Protein AF-A0A419T4V2-F1 (afdb_monomer_lite)

Secondary structure (DSSP, 8-state):
---PPPGGGGGG--HHHHHHHSTT----------EEEEEESS--HHHHHHHHHTT-EEEEEETT--HHHHTT---SEEEE------HHHHHHHHHHHHTTBTTBEEEEETHHHHHHHHHHHHHHS----EEETTEEEEGGGTEEEESS--HHHHHHHHHHTT--

Organism: NCBI:txid99594

Radius of gyration: 18.75 Å; chains: 1; bounding box: 47×30×52 Å

Foldseek 3Di:
DDDDDDPVCPVVDDPVVVVVVVVPDDDDDDDPAAEEEEADQPDDPLLVVVCVVLRHHYDYDYLPDDVVVCPPDDGQEYEYEDHDDDPVSLVVLLVVVLVCFLVHQYEYEAVRVVSPVSSVCVNPNDDDWDDDPQWTDDVNRNYIYGNHDDPVNSVVNCVVSVND

InterPro domains:
  IPR017926 Glutamine amidotransferase [PF00117] (48-128)
  IPR029062 Class I glutamine amidotransferase-like [G3DSA:3.40.50.880] (16-132)

pLDDT: mean 88.8, std 8.83, range [55.22, 98.25]

Sequence (164 aa):
MQYVFIPEILNLIDIDEILNNCKNGYINITPNIKNILVVNLGMSKKELTHFINNKCNIYVFGKNFSLNQLKNLSFDAIFISDGKLHFEELEVLVEKIKKYIGVKTILGVGLGKDVIEMAICKKQGDNQWDQNNGILKNERYGIYCSDNNSDDSLKKLLKLSKIA

Structure (mmCIF, N/CA/C/O backbone):
data_AF-A0A419T4V2-F1
#
_entry.id   AF-A0A419T4V2-F1
#
loop_
_atom_site.group_PDB
_atom_site.id
_atom_site.type_symbol
_atom_site.label_atom_id
_atom_site.label_alt_id
_atom_site.label_comp_id
_atom_site.label_asym_id
_atom_site.label_entity_id
_atom_site.label_seq_id
_atom_site.pdbx_PDB_ins_code
_atom_site.Cartn_x
_atom_site.Cartn_y
_atom_site.Cartn_z
_atom_site.occupancy
_atom_site.B_iso_or_equiv
_atom_site.auth_seq_id
_atom_site.auth_comp_id
_atom_site.auth_asym_id
_atom_site.auth_atom_id
_atom_site.pdbx_PDB_model_num
ATOM 1 N N . MET A 1 1 ? 7.837 -12.186 -25.151 1.00 56.53 1 MET A N 1
ATOM 2 C CA . MET A 1 1 ? 8.125 -13.027 -23.969 1.00 56.53 1 MET A CA 1
ATOM 3 C C . MET A 1 1 ? 8.942 -12.183 -23.008 1.00 56.53 1 MET A C 1
ATOM 5 O O . MET A 1 1 ? 9.880 -11.547 -23.469 1.00 56.53 1 MET A O 1
ATOM 9 N N . GLN A 1 2 ? 8.528 -12.065 -21.744 1.00 55.22 2 GLN A N 1
ATOM 10 C CA . GLN A 1 2 ? 9.188 -11.205 -20.756 1.00 55.22 2 GLN A CA 1
ATOM 11 C C . GLN A 1 2 ? 9.947 -12.085 -19.765 1.00 55.22 2 GLN A C 1
ATOM 13 O O . GLN A 1 2 ? 9.355 -12.976 -19.161 1.00 55.22 2 GLN A O 1
ATOM 18 N N . TYR A 1 3 ? 11.243 -11.833 -19.619 1.00 66.25 3 TYR A N 1
ATOM 19 C CA . TYR A 1 3 ? 12.111 -12.527 -18.674 1.00 66.25 3 TYR A CA 1
ATOM 20 C C . TYR A 1 3 ? 12.420 -11.592 -17.506 1.00 66.25 3 TYR A C 1
ATOM 22 O O . TYR A 1 3 ? 12.685 -10.407 -17.713 1.00 66.25 3 TYR A O 1
ATOM 30 N N . VAL A 1 4 ? 12.358 -12.114 -16.282 1.00 62.28 4 VAL A N 1
ATOM 31 C CA . VAL A 1 4 ? 12.759 -11.384 -15.075 1.00 62.28 4 VAL A CA 1
ATOM 32 C C . VAL A 1 4 ? 14.114 -11.917 -14.652 1.00 62.28 4 VAL A C 1
ATOM 34 O O . VAL A 1 4 ? 14.238 -13.090 -14.305 1.00 62.28 4 VAL A O 1
ATOM 37 N N . PHE A 1 5 ? 15.117 -11.048 -14.685 1.00 66.31 5 PHE A N 1
ATOM 38 C CA . PHE A 1 5 ? 16.451 -11.370 -14.207 1.00 66.31 5 PHE A CA 1
ATOM 39 C C . PHE A 1 5 ? 16.600 -10.896 -12.764 1.00 66.31 5 PHE A C 1
ATOM 41 O O . PHE A 1 5 ? 16.245 -9.760 -12.440 1.00 66.31 5 PHE A O 1
ATOM 48 N N . ILE A 1 6 ? 17.110 -11.767 -11.896 1.00 68.94 6 ILE A N 1
ATOM 49 C CA . ILE A 1 6 ? 17.559 -11.363 -10.562 1.00 68.94 6 ILE A CA 1
ATOM 50 C C . ILE A 1 6 ? 18.960 -10.734 -10.676 1.00 68.94 6 ILE A C 1
ATOM 52 O O . ILE A 1 6 ? 19.721 -11.115 -11.568 1.00 68.94 6 ILE A O 1
ATOM 56 N N . PRO A 1 7 ? 19.325 -9.743 -9.848 1.00 70.06 7 PRO A N 1
ATOM 57 C CA . PRO A 1 7 ? 20.587 -9.021 -10.019 1.00 70.06 7 PRO A CA 1
ATOM 58 C C . PRO A 1 7 ? 21.829 -9.921 -10.029 1.00 70.06 7 PRO A C 1
ATOM 60 O O . PRO A 1 7 ? 22.804 -9.630 -10.713 1.00 70.06 7 PRO A O 1
ATOM 63 N N . GLU A 1 8 ? 21.780 -11.039 -9.309 1.00 77.12 8 GLU A N 1
ATOM 64 C CA . GLU A 1 8 ? 22.879 -11.988 -9.150 1.00 77.12 8 GLU A CA 1
ATOM 65 C C . GLU A 1 8 ? 23.261 -12.682 -10.463 1.00 77.12 8 GLU A C 1
ATOM 67 O O . GLU A 1 8 ? 24.417 -13.063 -10.638 1.00 77.12 8 GLU A O 1
ATOM 72 N N . ILE A 1 9 ? 22.318 -12.820 -11.403 1.00 76.06 9 ILE A N 1
ATOM 73 C CA . ILE A 1 9 ? 22.574 -13.478 -12.691 1.00 76.06 9 ILE A CA 1
ATOM 74 C C . ILE A 1 9 ? 23.034 -12.513 -13.782 1.00 76.06 9 ILE A C 1
ATOM 76 O O . ILE A 1 9 ? 23.466 -12.980 -14.827 1.00 76.06 9 ILE A O 1
ATOM 80 N N . LEU A 1 10 ? 23.021 -11.192 -13.550 1.00 74.69 10 LEU A N 1
ATOM 81 C CA . LEU A 1 10 ? 23.485 -10.206 -14.540 1.00 74.69 10 LEU A CA 1
ATOM 82 C C . LEU A 1 10 ? 24.918 -10.474 -15.010 1.00 74.69 10 LEU A C 1
ATOM 84 O O . LEU A 1 10 ? 25.206 -10.329 -16.191 1.00 74.69 10 LEU A O 1
ATOM 88 N N . ASN A 1 11 ? 25.789 -10.920 -14.104 1.00 77.00 11 ASN A N 1
ATOM 89 C CA . ASN A 1 11 ? 27.190 -11.213 -14.419 1.00 77.00 11 ASN A CA 1
ATOM 90 C C . ASN A 1 11 ? 27.385 -12.527 -15.192 1.00 77.00 11 ASN A C 1
ATOM 92 O O . ASN A 1 11 ? 28.482 -12.792 -15.669 1.00 77.00 11 ASN A O 1
ATOM 96 N N . LEU A 1 12 ? 26.350 -13.367 -15.262 1.00 80.94 12 LEU A N 1
ATOM 97 C CA . LEU A 1 12 ? 26.373 -14.662 -15.946 1.00 80.94 12 LEU A CA 1
ATOM 98 C C . LEU A 1 12 ? 25.734 -14.591 -17.338 1.00 80.94 12 LEU A C 1
ATOM 100 O O . LEU A 1 12 ? 25.735 -15.585 -18.058 1.00 80.94 12 LEU A O 1
ATOM 104 N N . ILE A 1 13 ? 25.148 -13.447 -17.696 1.00 82.12 13 ILE A N 1
ATOM 105 C CA . ILE A 1 13 ? 24.456 -13.256 -18.965 1.00 82.12 13 ILE A CA 1
ATOM 106 C C . ILE A 1 13 ? 25.450 -12.790 -20.025 1.00 82.12 13 ILE A C 1
ATOM 108 O O . ILE A 1 13 ? 26.070 -11.737 -19.880 1.00 82.12 13 ILE A O 1
ATOM 112 N N . ASP A 1 14 ? 25.523 -13.533 -21.126 1.00 87.19 14 ASP A N 1
ATOM 113 C CA . ASP A 1 14 ? 26.151 -13.074 -22.360 1.00 87.19 14 ASP A CA 1
ATOM 114 C C . ASP A 1 14 ? 25.115 -12.310 -23.203 1.00 87.19 14 ASP A C 1
ATOM 116 O O . ASP A 1 14 ? 24.192 -12.882 -23.791 1.00 87.19 14 ASP A O 1
ATOM 120 N N . ILE A 1 15 ? 25.228 -10.979 -23.209 1.00 84.06 15 ILE A N 1
ATOM 121 C CA . ILE A 1 15 ? 24.310 -10.105 -23.952 1.00 84.06 15 ILE A CA 1
ATOM 122 C C . ILE A 1 15 ? 24.446 -10.332 -25.463 1.00 84.06 15 ILE A C 1
ATOM 124 O O . ILE A 1 15 ? 23.434 -10.299 -26.168 1.00 84.06 15 ILE A O 1
ATOM 128 N N . ASP A 1 16 ? 25.659 -10.589 -25.956 1.00 85.69 16 ASP A N 1
ATOM 129 C CA . ASP A 1 16 ? 25.916 -10.779 -27.382 1.00 85.69 16 ASP A CA 1
ATOM 130 C C . ASP A 1 16 ? 25.292 -12.091 -27.865 1.00 85.69 16 ASP A C 1
ATOM 132 O O . ASP A 1 16 ? 24.655 -12.124 -28.921 1.00 85.69 16 ASP A O 1
ATOM 136 N N . GLU A 1 17 ? 25.378 -13.159 -27.069 1.00 86.56 17 GLU A N 1
ATOM 137 C CA . GLU A 1 17 ? 24.697 -14.425 -27.356 1.00 86.56 17 GLU A CA 1
ATOM 138 C C . GLU A 1 17 ? 23.172 -14.248 -27.440 1.00 86.56 17 GLU A C 1
ATOM 140 O O . GLU A 1 17 ? 22.533 -14.739 -28.380 1.00 86.56 17 GLU A O 1
ATOM 145 N N . ILE A 1 18 ? 22.567 -13.512 -26.500 1.00 83.12 18 ILE A N 1
ATOM 146 C CA . ILE A 1 18 ? 21.118 -13.257 -26.521 1.00 83.12 18 ILE A CA 1
ATOM 147 C C . ILE A 1 18 ? 20.732 -12.455 -27.769 1.00 83.12 18 ILE A C 1
ATOM 149 O O . ILE A 1 18 ? 19.777 -12.816 -28.461 1.00 83.12 18 ILE A O 1
ATOM 153 N N . LEU A 1 19 ? 21.465 -11.385 -28.086 1.00 83.81 19 LEU A N 1
ATOM 154 C CA . LEU A 1 19 ? 21.161 -10.532 -29.237 1.00 83.81 19 LEU A CA 1
ATOM 155 C C . LEU A 1 19 ? 21.340 -11.267 -30.570 1.00 83.81 19 LEU A C 1
ATOM 157 O O . LEU A 1 19 ? 20.492 -11.125 -31.453 1.00 83.81 19 LEU A O 1
ATOM 161 N N . ASN A 1 20 ? 22.366 -12.112 -30.698 1.00 86.06 20 ASN A N 1
ATOM 162 C CA . ASN A 1 20 ? 22.589 -12.939 -31.888 1.00 86.06 20 ASN A CA 1
ATOM 163 C C . ASN A 1 20 ? 21.435 -13.924 -32.143 1.00 86.06 20 ASN A C 1
ATOM 165 O O . ASN A 1 20 ? 21.099 -14.215 -33.296 1.00 86.06 20 ASN A O 1
ATOM 169 N N . ASN A 1 21 ? 20.786 -14.393 -31.075 1.00 82.25 21 ASN A N 1
ATOM 170 C CA . ASN A 1 21 ? 19.601 -15.245 -31.152 1.00 82.25 21 ASN A CA 1
ATOM 171 C C . ASN A 1 21 ? 18.287 -14.453 -31.338 1.00 82.25 21 ASN A C 1
ATOM 173 O O . ASN A 1 21 ? 17.291 -15.009 -31.806 1.00 82.25 21 ASN A O 1
ATOM 177 N N . CYS A 1 22 ? 18.270 -13.146 -31.055 1.00 78.06 22 CYS A N 1
ATOM 178 C CA . CYS A 1 22 ? 17.126 -12.248 -31.243 1.00 78.06 22 CYS A CA 1
ATOM 179 C C . CYS A 1 22 ? 17.195 -11.471 -32.573 1.00 78.06 22 CYS A C 1
ATOM 181 O O . CYS A 1 22 ? 17.286 -10.242 -32.590 1.00 78.06 22 CYS A O 1
ATOM 183 N N . LYS A 1 23 ? 17.089 -12.168 -33.715 1.00 75.75 23 LYS A N 1
ATOM 184 C CA . LYS A 1 23 ? 17.064 -11.518 -35.043 1.00 75.75 23 LYS A CA 1
ATOM 185 C C . LYS A 1 23 ? 15.939 -10.470 -35.132 1.00 75.75 23 LYS A C 1
ATOM 187 O O . LYS A 1 23 ? 14.766 -10.810 -35.001 1.00 75.75 23 LYS A O 1
ATOM 192 N N . ASN A 1 24 ? 16.307 -9.211 -35.391 1.00 79.38 24 ASN A N 1
ATOM 193 C CA . ASN A 1 24 ? 15.426 -8.032 -35.504 1.00 79.38 24 ASN A CA 1
ATOM 194 C C . ASN A 1 24 ? 14.679 -7.621 -34.213 1.00 79.38 24 ASN A C 1
ATOM 196 O O . ASN A 1 24 ? 13.689 -6.892 -34.288 1.00 79.38 24 ASN A O 1
ATOM 200 N N . GLY A 1 25 ? 15.125 -8.081 -33.039 1.00 75.56 25 GLY A N 1
ATOM 201 C CA . GLY A 1 25 ? 14.559 -7.711 -31.737 1.00 75.56 25 GLY A CA 1
ATOM 202 C C . GLY A 1 25 ? 15.405 -6.697 -30.958 1.00 75.56 25 GLY A C 1
ATOM 203 O O . GLY A 1 25 ? 16.450 -6.246 -31.417 1.00 75.56 25 GLY A O 1
ATOM 204 N N . TYR A 1 26 ? 14.958 -6.358 -29.748 1.00 79.19 26 TYR A N 1
ATOM 205 C CA . TYR A 1 26 ? 15.729 -5.596 -28.763 1.00 79.19 26 TYR A CA 1
ATOM 206 C C . TYR A 1 26 ? 15.473 -6.149 -27.358 1.00 79.19 26 TYR A C 1
ATOM 208 O O . TYR A 1 26 ? 14.411 -6.716 -27.086 1.00 79.19 26 TYR A O 1
ATOM 216 N N . ILE A 1 27 ? 16.438 -5.969 -26.458 1.00 79.88 27 ILE A N 1
ATOM 217 C CA . ILE A 1 27 ? 16.285 -6.285 -25.036 1.00 79.88 27 ILE A CA 1
ATOM 218 C C . ILE A 1 27 ? 15.903 -4.995 -24.314 1.00 79.88 27 ILE A C 1
ATOM 220 O O . ILE A 1 27 ? 16.568 -3.972 -24.464 1.00 79.88 27 ILE A O 1
ATOM 224 N N . ASN A 1 28 ? 14.837 -5.043 -23.518 1.00 81.00 28 ASN A N 1
ATOM 225 C CA . ASN A 1 28 ? 14.459 -3.953 -22.628 1.00 81.00 28 ASN A CA 1
ATOM 226 C C . ASN A 1 28 ? 14.721 -4.363 -21.176 1.00 81.00 28 ASN A C 1
ATOM 228 O O . ASN A 1 28 ? 14.086 -5.294 -20.681 1.00 81.00 28 ASN A O 1
ATOM 232 N N . ILE A 1 29 ? 15.635 -3.664 -20.502 1.00 77.88 29 ILE A N 1
ATOM 233 C CA . ILE A 1 29 ? 15.942 -3.866 -19.082 1.00 77.88 29 ILE A CA 1
ATOM 234 C C . ILE A 1 29 ? 15.397 -2.666 -18.319 1.00 77.88 29 ILE A C 1
ATOM 236 O O . ILE A 1 29 ? 15.903 -1.553 -18.440 1.00 77.88 29 ILE A O 1
ATOM 240 N N . THR A 1 30 ? 14.363 -2.894 -17.516 1.00 75.50 30 THR A N 1
ATOM 241 C CA . THR A 1 30 ? 13.734 -1.848 -16.705 1.00 75.50 30 THR A CA 1
ATOM 242 C C . THR A 1 30 ? 13.839 -2.182 -15.224 1.00 75.50 30 THR A C 1
ATOM 244 O O . THR A 1 30 ? 13.602 -3.337 -14.855 1.00 75.50 30 THR A O 1
ATOM 247 N N . PRO A 1 31 ? 14.128 -1.200 -14.352 1.00 77.94 31 PRO A N 1
ATOM 248 C CA . PRO A 1 31 ? 14.051 -1.418 -12.916 1.00 77.94 31 PRO A CA 1
ATOM 249 C C . PRO A 1 31 ? 12.622 -1.802 -12.520 1.00 77.94 31 PRO A C 1
ATOM 251 O O . PRO A 1 31 ? 11.647 -1.283 -13.066 1.00 77.94 31 PRO A O 1
ATOM 254 N N . ASN A 1 32 ? 12.498 -2.699 -11.544 1.00 81.88 32 ASN A N 1
ATOM 255 C CA . ASN A 1 32 ? 11.207 -3.052 -10.967 1.00 81.88 32 ASN A CA 1
ATOM 256 C C . ASN A 1 32 ? 10.736 -1.919 -10.043 1.00 81.88 32 ASN A C 1
ATOM 258 O O . ASN A 1 32 ? 11.095 -1.880 -8.868 1.00 81.88 32 ASN A O 1
ATOM 262 N N . ILE A 1 33 ? 9.983 -0.969 -10.597 1.00 89.56 33 ILE A N 1
ATOM 263 C CA . ILE A 1 33 ? 9.404 0.160 -9.863 1.00 89.56 33 ILE A CA 1
ATOM 264 C C . ILE A 1 33 ? 8.019 -0.244 -9.362 1.00 89.56 33 ILE A C 1
ATOM 266 O O . ILE A 1 33 ? 7.134 -0.556 -10.161 1.00 89.56 33 ILE A O 1
ATOM 270 N N . LYS A 1 34 ? 7.817 -0.206 -8.041 1.00 93.75 34 LYS A N 1
ATOM 271 C CA . LYS A 1 34 ? 6.507 -0.458 -7.432 1.00 93.75 34 LYS A CA 1
ATOM 272 C C . LYS A 1 34 ? 5.608 0.763 -7.540 1.00 93.75 34 LYS A C 1
ATOM 274 O O . LYS A 1 34 ? 6.007 1.871 -7.191 1.00 93.75 34 LYS A O 1
ATOM 279 N N . ASN A 1 35 ? 4.386 0.540 -8.009 1.00 95.75 35 ASN A N 1
ATOM 280 C CA . ASN A 1 35 ? 3.350 1.551 -8.142 1.00 95.75 35 ASN A CA 1
ATOM 281 C C . ASN A 1 35 ? 2.453 1.535 -6.899 1.00 95.75 35 ASN A C 1
ATOM 283 O O . ASN A 1 35 ? 1.757 0.552 -6.643 1.00 95.75 35 ASN A O 1
ATOM 287 N N . ILE A 1 36 ? 2.448 2.619 -6.131 1.00 97.44 36 ILE A N 1
ATOM 288 C CA . ILE A 1 36 ? 1.726 2.728 -4.863 1.00 97.44 36 ILE A CA 1
ATOM 289 C C . ILE A 1 36 ? 0.594 3.729 -5.013 1.00 97.44 36 ILE A C 1
ATOM 291 O O . ILE A 1 36 ? 0.807 4.907 -5.292 1.00 97.44 36 ILE A O 1
ATOM 295 N N . LEU A 1 37 ? -0.628 3.271 -4.791 1.00 97.75 37 LEU A N 1
ATOM 296 C CA . LEU A 1 37 ? -1.771 4.157 -4.666 1.00 97.75 37 LEU A CA 1
ATOM 297 C C . LEU A 1 37 ? -1.842 4.671 -3.231 1.00 97.75 37 LEU A C 1
ATOM 299 O O . LEU A 1 37 ? -1.994 3.886 -2.304 1.00 97.75 37 LEU A O 1
ATOM 303 N N . VAL A 1 38 ? -1.762 5.981 -3.038 1.00 97.94 38 VAL A N 1
ATOM 304 C CA . VAL A 1 38 ? -1.855 6.621 -1.726 1.00 97.94 38 VAL A CA 1
ATOM 305 C C . VAL A 1 38 ? -3.246 7.215 -1.537 1.00 97.94 38 VAL A C 1
ATOM 307 O O . VAL A 1 38 ? -3.666 8.071 -2.313 1.00 97.94 38 VAL A O 1
ATOM 310 N N . VAL A 1 39 ? -3.935 6.816 -0.470 1.00 97.69 39 VAL A N 1
ATOM 311 C CA . VAL A 1 39 ? -5.109 7.516 0.058 1.00 97.69 39 VAL A CA 1
ATOM 312 C C . VAL A 1 39 ? -4.638 8.454 1.165 1.00 97.69 39 VAL A C 1
ATOM 314 O O . VAL A 1 39 ? -4.268 8.026 2.256 1.00 97.69 39 VAL A O 1
ATOM 317 N N . ASN A 1 40 ? -4.629 9.744 0.854 1.00 97.00 40 ASN A N 1
ATOM 318 C CA . ASN A 1 40 ? -4.143 10.801 1.723 1.00 97.00 40 ASN A CA 1
ATOM 319 C C . ASN A 1 40 ? -5.244 11.273 2.687 1.00 97.00 40 ASN A C 1
ATOM 321 O O . ASN A 1 40 ? -6.204 11.931 2.271 1.00 97.00 40 ASN A O 1
ATOM 325 N N . LEU A 1 41 ? -5.066 10.961 3.972 1.00 96.31 41 LEU A N 1
ATOM 326 C CA . LEU A 1 41 ? -5.877 11.460 5.090 1.00 96.31 41 LEU A CA 1
ATOM 327 C C . LEU A 1 41 ? -5.190 12.608 5.855 1.00 96.31 41 LEU A C 1
ATOM 329 O O . LEU A 1 41 ? -5.817 13.253 6.697 1.00 96.31 41 LEU A O 1
ATOM 333 N N . GLY A 1 42 ? -3.916 12.867 5.555 1.00 95.00 42 GLY A N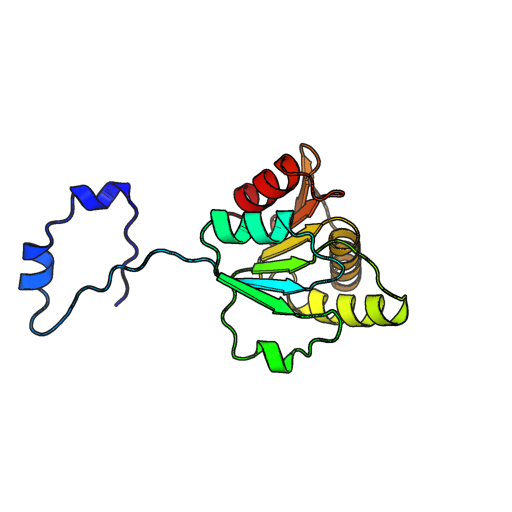 1
ATOM 334 C 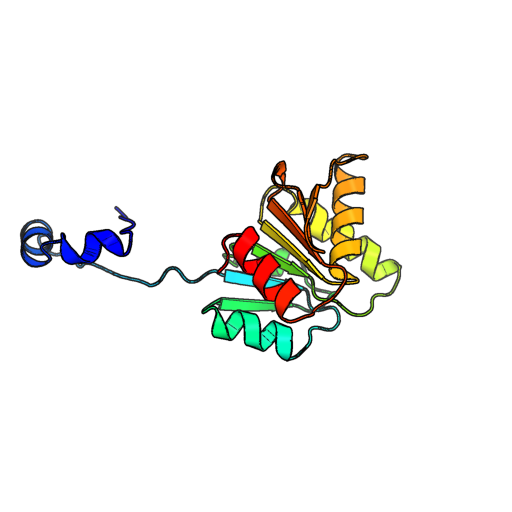CA . GLY A 1 42 ? -3.021 13.730 6.332 1.00 95.00 42 GLY A CA 1
ATOM 335 C C . GLY A 1 42 ? -1.542 13.347 6.201 1.00 95.00 42 GLY A C 1
ATOM 336 O O . GLY A 1 42 ? -0.781 13.515 7.149 1.00 95.00 42 GLY A O 1
ATOM 337 N N . MET A 1 43 ? -1.139 12.818 5.041 1.00 94.19 43 M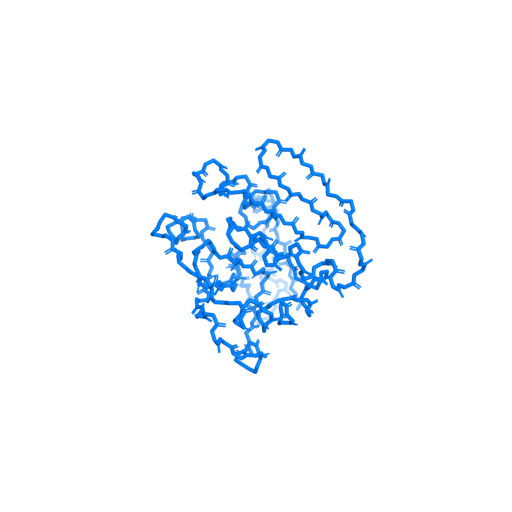ET A N 1
ATOM 338 C CA . MET A 1 43 ? 0.196 12.297 4.755 1.00 94.19 43 MET A CA 1
ATOM 339 C C . MET A 1 43 ? 1.280 13.330 5.065 1.00 94.19 43 MET A C 1
ATOM 341 O O . MET A 1 43 ? 1.281 14.459 4.567 1.00 94.19 43 MET A O 1
ATOM 345 N N . SER A 1 44 ? 2.242 12.906 5.869 1.00 92.31 44 SER A N 1
ATOM 346 C CA . SER A 1 44 ? 3.419 13.677 6.228 1.00 92.31 44 SER A CA 1
ATOM 347 C C . SER A 1 44 ? 4.423 13.742 5.072 1.00 92.31 44 SER A C 1
ATOM 349 O O . SER A 1 44 ? 4.555 12.825 4.255 1.00 92.31 44 SER A O 1
ATOM 351 N N . LYS A 1 45 ? 5.240 14.804 5.054 1.00 92.25 45 LYS A N 1
ATOM 352 C CA . LYS A 1 45 ? 6.377 14.916 4.122 1.00 92.25 45 LYS A CA 1
ATOM 353 C C . LYS A 1 45 ? 7.332 13.723 4.242 1.00 92.25 45 LYS A C 1
ATOM 355 O O . LYS A 1 45 ? 7.926 13.315 3.252 1.00 92.25 45 LYS A O 1
ATOM 360 N N . LYS A 1 46 ? 7.461 13.157 5.443 1.00 90.56 46 LYS A N 1
ATOM 361 C CA . LYS A 1 46 ? 8.353 12.034 5.718 1.00 90.56 46 LYS A CA 1
ATOM 362 C C . LYS A 1 46 ? 7.917 10.758 5.009 1.00 90.56 46 LYS A C 1
ATOM 364 O O . LYS A 1 46 ? 8.740 10.123 4.362 1.00 90.56 46 LYS A O 1
ATOM 369 N N . GLU A 1 47 ? 6.631 10.424 5.075 1.00 93.00 47 GLU A N 1
ATOM 370 C CA . GLU A 1 47 ? 6.068 9.285 4.339 1.00 93.00 47 GLU A CA 1
ATOM 371 C C . GLU A 1 47 ? 6.294 9.451 2.834 1.00 93.00 47 GLU A C 1
ATOM 373 O O . GLU A 1 47 ? 6.754 8.522 2.172 1.00 93.00 47 GLU A O 1
ATOM 378 N N . LEU A 1 48 ? 6.055 10.657 2.305 1.00 93.44 48 LEU A N 1
ATOM 379 C CA . LEU A 1 48 ? 6.278 10.965 0.892 1.00 93.44 48 LEU A CA 1
ATOM 380 C C . LEU A 1 48 ? 7.750 10.765 0.497 1.00 93.44 48 LEU A C 1
ATOM 382 O O . LEU A 1 48 ? 8.047 10.085 -0.484 1.00 93.44 48 LEU A O 1
ATOM 386 N N . THR A 1 49 ? 8.676 11.318 1.285 1.00 92.56 49 THR A N 1
ATOM 387 C CA . THR A 1 49 ? 10.120 11.143 1.087 1.00 92.56 49 THR A CA 1
ATOM 388 C C . THR A 1 49 ? 10.528 9.673 1.139 1.00 92.56 49 THR A C 1
ATOM 390 O O . THR A 1 49 ? 11.393 9.257 0.372 1.00 92.56 49 THR A O 1
ATOM 393 N N . HIS A 1 50 ? 9.898 8.868 1.993 1.00 92.62 50 HIS A N 1
ATOM 394 C CA . HIS A 1 50 ? 10.217 7.450 2.125 1.00 92.62 50 HIS A CA 1
ATOM 395 C C . HIS A 1 50 ? 9.880 6.666 0.852 1.00 92.62 50 HIS A C 1
ATOM 397 O O . HIS A 1 50 ? 10.726 5.934 0.344 1.00 92.62 50 HIS A O 1
ATOM 403 N N . PHE A 1 51 ? 8.707 6.890 0.257 1.00 93.56 51 PHE A N 1
ATOM 404 C CA . PHE A 1 51 ? 8.362 6.266 -1.026 1.00 93.56 51 PHE A CA 1
ATOM 405 C C . PHE A 1 51 ? 9.304 6.688 -2.161 1.00 93.56 51 PHE A C 1
ATOM 407 O O . PHE A 1 51 ? 9.752 5.840 -2.934 1.00 93.56 51 PHE A O 1
ATOM 414 N N . ILE A 1 52 ? 9.662 7.975 -2.231 1.00 90.88 52 ILE A N 1
ATOM 415 C CA . ILE A 1 52 ? 10.592 8.493 -3.248 1.00 90.88 52 ILE A CA 1
ATOM 416 C C . ILE A 1 52 ? 11.978 7.848 -3.094 1.00 90.88 52 ILE A C 1
ATOM 418 O O . ILE A 1 52 ? 12.545 7.352 -4.069 1.00 90.88 52 ILE A O 1
ATOM 422 N N . ASN A 1 53 ? 12.509 7.793 -1.869 1.00 91.69 53 ASN A N 1
ATOM 423 C CA . ASN A 1 53 ? 13.831 7.224 -1.592 1.00 91.69 53 ASN A CA 1
ATOM 424 C C . ASN A 1 53 ? 13.903 5.718 -1.881 1.00 91.69 53 ASN A C 1
ATOM 426 O O . ASN A 1 53 ? 14.968 5.209 -2.223 1.00 91.69 53 ASN A O 1
ATOM 430 N N . ASN A 1 54 ? 12.771 5.018 -1.796 1.00 90.62 54 ASN A N 1
ATOM 431 C CA . ASN A 1 54 ? 12.652 3.603 -2.139 1.00 90.62 54 ASN A CA 1
ATOM 432 C C . ASN A 1 54 ? 12.205 3.369 -3.590 1.00 90.62 54 ASN A C 1
ATOM 434 O O . ASN A 1 54 ? 11.697 2.299 -3.918 1.00 90.62 54 ASN A O 1
ATOM 438 N N . LYS A 1 55 ? 12.394 4.362 -4.472 1.00 91.88 55 LYS A N 1
ATOM 439 C CA . LYS A 1 55 ? 12.148 4.258 -5.920 1.00 91.88 55 LYS A CA 1
ATOM 440 C C . LYS A 1 55 ? 10.735 3.769 -6.263 1.00 91.88 55 LYS A C 1
ATOM 442 O O . LYS A 1 55 ? 10.544 3.071 -7.257 1.00 91.88 55 LYS A O 1
ATOM 447 N N . CYS A 1 56 ? 9.749 4.129 -5.445 1.00 94.44 56 CYS A N 1
ATOM 448 C CA . CYS A 1 56 ? 8.347 3.855 -5.726 1.00 94.44 56 CYS A CA 1
ATOM 449 C C . CYS A 1 56 ? 7.774 4.943 -6.638 1.00 94.44 56 CYS A C 1
ATOM 451 O O . CYS A 1 56 ? 8.038 6.132 -6.449 1.00 94.44 56 CYS A O 1
ATOM 453 N N . ASN A 1 57 ? 6.931 4.543 -7.584 1.00 95.25 57 ASN A N 1
ATOM 454 C CA . ASN A 1 57 ? 6.018 5.459 -8.251 1.00 95.25 57 ASN A CA 1
ATOM 455 C C . ASN A 1 57 ? 4.753 5.587 -7.397 1.00 95.25 57 ASN A C 1
ATOM 457 O O . ASN A 1 57 ? 4.240 4.578 -6.916 1.00 95.25 57 ASN A O 1
ATOM 461 N N . ILE A 1 58 ? 4.243 6.799 -7.192 1.00 95.88 58 ILE A N 1
ATOM 462 C CA . ILE A 1 58 ? 3.122 7.038 -6.278 1.00 95.88 58 ILE A CA 1
ATOM 463 C C . ILE A 1 58 ? 1.989 7.810 -6.953 1.00 95.88 58 ILE A C 1
ATOM 465 O O . ILE A 1 58 ? 2.209 8.816 -7.624 1.00 95.88 58 ILE A O 1
ATOM 469 N N . TYR A 1 59 ? 0.758 7.367 -6.721 1.00 96.56 59 TYR A N 1
ATOM 470 C CA . TYR A 1 59 ? -0.459 8.053 -7.142 1.00 96.56 59 TYR A CA 1
ATOM 471 C C . TYR A 1 59 ? -1.200 8.544 -5.905 1.00 96.56 59 TYR A C 1
ATOM 473 O O . TYR A 1 59 ? -1.778 7.741 -5.178 1.00 96.56 59 TYR A O 1
ATOM 481 N N . VAL A 1 60 ? -1.173 9.849 -5.641 1.00 96.75 60 VAL A N 1
ATOM 482 C CA . VAL A 1 60 ? -1.763 10.420 -4.423 1.00 96.75 60 VAL A CA 1
ATOM 483 C C . VAL A 1 60 ? -3.194 10.879 -4.680 1.00 96.75 60 VAL A C 1
ATOM 485 O O . VAL A 1 60 ? -3.447 11.734 -5.524 1.00 96.75 60 VAL A O 1
ATOM 488 N N . PHE A 1 61 ? -4.126 10.335 -3.905 1.00 96.69 61 PHE A N 1
ATOM 489 C CA . PHE A 1 61 ? -5.547 10.644 -3.947 1.00 96.69 61 PHE A CA 1
ATOM 490 C C . PHE A 1 61 ? -6.016 11.206 -2.610 1.00 96.69 61 PHE A C 1
ATOM 492 O O . PHE A 1 61 ? -5.625 10.722 -1.553 1.00 96.69 61 PHE A O 1
ATOM 499 N N . GLY A 1 62 ? -6.908 12.195 -2.640 1.00 94.75 62 GLY A N 1
ATOM 500 C CA . GLY A 1 62 ? -7.640 12.599 -1.439 1.00 94.75 62 GLY A CA 1
ATOM 501 C C . GLY A 1 62 ? -8.718 11.578 -1.054 1.00 94.75 62 GLY A C 1
ATOM 502 O O . GLY A 1 62 ? -9.141 10.762 -1.875 1.00 94.75 62 GLY A O 1
ATOM 503 N N . LYS A 1 63 ? -9.230 11.682 0.176 1.00 89.75 63 LYS A N 1
ATOM 504 C CA . LYS A 1 63 ? -10.304 10.831 0.736 1.00 89.75 63 LYS A CA 1
ATOM 505 C C . LYS A 1 63 ? -11.549 10.639 -0.156 1.00 89.75 63 LYS A C 1
ATOM 507 O O . LYS A 1 63 ? -12.174 9.579 -0.135 1.00 89.75 63 LYS A O 1
ATOM 512 N N . ASN A 1 64 ? -11.866 11.609 -1.018 1.00 89.88 64 ASN A N 1
ATOM 513 C CA . ASN A 1 64 ? -13.064 11.602 -1.871 1.00 89.88 64 ASN A CA 1
ATOM 514 C C . ASN A 1 64 ? -12.874 10.943 -3.250 1.00 89.88 64 ASN A C 1
ATOM 516 O O . ASN A 1 64 ? -13.737 11.081 -4.115 1.00 89.88 64 ASN A O 1
ATOM 520 N N . PHE A 1 65 ? -11.779 10.211 -3.477 1.00 93.81 65 PHE A N 1
ATOM 521 C CA . PHE A 1 65 ? -11.531 9.539 -4.757 1.00 93.81 65 PHE A CA 1
ATOM 522 C C . PHE A 1 65 ? -12.658 8.576 -5.156 1.00 93.81 65 PHE A C 1
ATOM 524 O O . PHE A 1 65 ? -13.326 7.968 -4.314 1.00 93.81 65 PHE A O 1
ATOM 531 N N . SER A 1 66 ? -12.848 8.388 -6.458 1.00 93.12 66 SER A N 1
ATOM 532 C CA . SER A 1 66 ? -13.796 7.419 -7.007 1.00 93.12 66 SER A CA 1
ATOM 533 C C . SER A 1 66 ? -13.079 6.157 -7.484 1.00 93.12 66 SER A C 1
ATOM 535 O O . SER A 1 66 ? -11.973 6.214 -8.015 1.00 93.12 66 SER A O 1
ATOM 537 N N . LEU A 1 67 ? -13.735 5.000 -7.374 1.00 92.00 67 LEU A N 1
ATOM 538 C CA . LEU A 1 67 ? -13.187 3.744 -7.906 1.00 92.00 67 LEU A CA 1
ATOM 539 C C . LEU A 1 67 ? -13.013 3.785 -9.433 1.00 92.00 6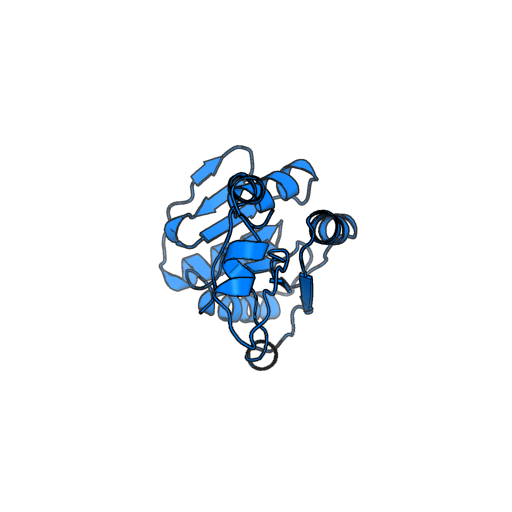7 LEU A C 1
ATOM 541 O O . LEU A 1 67 ? -12.164 3.082 -9.970 1.00 92.00 67 LEU A O 1
ATOM 545 N N . ASN A 1 68 ? -13.777 4.630 -10.135 1.00 92.06 68 ASN A N 1
ATOM 546 C CA . ASN A 1 68 ? -13.627 4.823 -11.576 1.00 92.06 68 ASN A CA 1
ATOM 547 C C . ASN A 1 68 ? -12.280 5.454 -11.943 1.00 92.06 68 ASN A C 1
ATOM 549 O O . ASN A 1 68 ? -11.694 5.044 -12.939 1.00 92.06 68 ASN A O 1
ATOM 553 N N . GLN A 1 69 ? -11.756 6.375 -11.124 1.00 91.19 69 GLN A N 1
ATOM 554 C CA . GLN A 1 69 ? -10.414 6.940 -11.328 1.00 91.19 69 GLN A CA 1
ATOM 555 C C . GLN A 1 69 ? -9.317 5.871 -11.248 1.00 91.19 69 GLN A C 1
ATOM 557 O O . GLN A 1 69 ? -8.254 6.045 -11.831 1.00 91.19 69 GLN A O 1
ATOM 562 N N . LEU A 1 70 ? -9.578 4.758 -10.556 1.00 92.38 70 LEU A N 1
ATOM 563 C CA . LEU A 1 70 ? -8.589 3.704 -10.337 1.00 92.38 70 LEU A CA 1
ATOM 564 C C . LEU A 1 70 ? -8.573 2.645 -11.443 1.00 92.38 70 LEU A C 1
ATOM 566 O O . LEU A 1 70 ? -7.608 1.896 -11.540 1.00 92.38 70 LEU A O 1
ATOM 570 N N . LYS A 1 71 ? -9.612 2.576 -12.289 1.00 86.69 71 LYS A N 1
ATOM 571 C CA . LYS A 1 71 ? -9.781 1.506 -13.291 1.00 86.69 71 LYS A CA 1
ATOM 572 C C . LYS A 1 71 ? -8.626 1.403 -14.287 1.00 86.69 71 LYS A C 1
ATOM 574 O O . LYS A 1 71 ? -8.295 0.302 -14.706 1.00 86.69 71 LYS A O 1
ATOM 579 N N . ASN A 1 72 ? -8.024 2.535 -14.640 1.00 86.25 72 ASN A N 1
ATOM 580 C CA . ASN A 1 72 ? -6.957 2.604 -15.640 1.00 86.25 72 ASN A CA 1
ATOM 581 C C . ASN A 1 72 ? -5.563 2.733 -15.010 1.00 86.25 72 ASN A C 1
ATOM 583 O O . ASN A 1 72 ? -4.590 2.965 -15.723 1.00 86.25 72 ASN A O 1
ATOM 587 N N . LEU A 1 73 ? -5.457 2.614 -13.683 1.00 92.75 73 LEU A N 1
ATOM 588 C CA . LEU A 1 73 ? -4.185 2.688 -12.977 1.00 92.75 73 LEU A CA 1
ATOM 589 C C . LEU A 1 73 ? -3.695 1.290 -12.625 1.00 92.75 73 LEU A C 1
ATOM 591 O O . LEU A 1 73 ? -4.383 0.517 -11.960 1.00 92.75 73 LEU A O 1
ATOM 595 N N . SER A 1 74 ? -2.465 0.991 -13.032 1.00 91.94 74 SER A N 1
ATOM 596 C CA . SER A 1 74 ? -1.747 -0.180 -12.545 1.00 91.94 74 SER A CA 1
ATOM 597 C C . SER A 1 74 ? -1.029 0.185 -11.252 1.00 91.94 74 SER A C 1
ATOM 599 O O . SER A 1 74 ? -0.115 1.006 -11.257 1.00 91.94 74 SER A O 1
ATOM 601 N N . PHE A 1 75 ? -1.450 -0.414 -10.142 1.00 95.62 75 PHE A N 1
ATOM 602 C CA . PHE A 1 75 ? -0.791 -0.270 -8.847 1.00 95.62 75 PHE A CA 1
ATOM 603 C C . PHE A 1 75 ? -0.574 -1.633 -8.190 1.00 95.62 75 PHE A C 1
ATOM 605 O O . PHE A 1 75 ? -1.407 -2.538 -8.297 1.00 95.62 75 PHE A O 1
ATOM 612 N N . ASP A 1 76 ? 0.565 -1.780 -7.524 1.00 95.12 76 ASP A N 1
ATOM 613 C CA . ASP A 1 76 ? 0.989 -2.975 -6.800 1.00 95.12 76 ASP A CA 1
ATOM 614 C C . ASP A 1 76 ? 0.393 -3.014 -5.390 1.00 95.12 76 ASP A C 1
ATOM 616 O O . ASP A 1 76 ? -0.017 -4.073 -4.913 1.00 95.12 76 ASP A O 1
ATOM 620 N N . ALA A 1 77 ? 0.315 -1.852 -4.737 1.00 97.31 77 ALA A N 1
ATOM 621 C CA . ALA A 1 77 ? -0.142 -1.726 -3.361 1.00 97.31 77 ALA A CA 1
ATOM 622 C C . ALA A 1 77 ? -0.951 -0.444 -3.134 1.00 97.31 77 ALA A C 1
ATOM 624 O O . ALA A 1 77 ? -0.879 0.510 -3.912 1.00 97.31 77 ALA A O 1
ATOM 625 N N . ILE A 1 78 ? -1.709 -0.436 -2.041 1.00 98.00 78 ILE A N 1
ATOM 626 C CA . ILE A 1 78 ? -2.426 0.729 -1.527 1.00 98.00 78 ILE A CA 1
ATOM 627 C C . ILE A 1 78 ? -1.783 1.134 -0.202 1.00 98.00 78 ILE A C 1
ATOM 629 O O . ILE A 1 78 ? -1.575 0.287 0.657 1.00 98.00 78 ILE A O 1
ATOM 633 N N . PHE A 1 79 ? -1.499 2.416 -0.017 1.00 98.25 79 PHE A N 1
ATOM 634 C CA . PHE A 1 79 ? -1.081 2.999 1.252 1.00 98.25 79 PHE A CA 1
ATOM 635 C C . PHE A 1 79 ? -2.141 3.988 1.732 1.00 98.25 79 PHE A C 1
ATOM 637 O O . PHE A 1 79 ? -2.527 4.889 0.989 1.00 98.25 79 PHE A O 1
ATOM 644 N N . ILE A 1 80 ? -2.612 3.837 2.965 1.00 98.00 80 ILE A N 1
ATOM 645 C CA . ILE A 1 80 ? -3.550 4.763 3.602 1.00 98.00 80 ILE A CA 1
ATOM 646 C C . ILE A 1 80 ? -2.793 5.492 4.705 1.00 98.00 80 ILE A C 1
ATOM 648 O O . ILE A 1 80 ? -2.339 4.869 5.668 1.00 98.00 80 ILE A O 1
ATOM 652 N N . SER A 1 81 ? -2.618 6.803 4.530 1.00 97.25 81 SER A N 1
ATOM 653 C CA . SER A 1 81 ? -1.871 7.614 5.488 1.00 97.25 81 SER A CA 1
ATOM 654 C C . SER A 1 81 ? -2.660 7.827 6.773 1.00 97.25 81 SER A C 1
ATOM 656 O O . SER A 1 81 ? -3.884 7.690 6.801 1.00 97.25 81 SER A O 1
ATOM 658 N N . ASP A 1 82 ? -1.958 8.279 7.803 1.00 95.88 82 ASP A N 1
ATOM 659 C CA . ASP A 1 82 ? -2.602 8.830 8.989 1.00 95.88 82 ASP A CA 1
ATOM 660 C C . ASP A 1 82 ? -3.304 10.168 8.676 1.00 95.88 82 ASP A C 1
ATOM 662 O O . ASP A 1 82 ? -3.085 10.767 7.612 1.00 95.88 82 ASP A O 1
ATOM 666 N N . GLY A 1 83 ? -4.147 10.636 9.600 1.00 93.88 83 GLY A N 1
ATOM 667 C CA . GLY A 1 83 ? -4.748 11.961 9.561 1.00 93.88 83 GLY A CA 1
ATOM 668 C C . GLY A 1 83 ? -6.137 12.034 10.189 1.00 93.88 83 GLY A C 1
ATOM 669 O O . GLY A 1 83 ? -6.349 11.567 11.304 1.00 93.88 83 GLY A O 1
ATOM 670 N N . LYS A 1 84 ? -7.081 12.701 9.511 1.00 90.88 84 LYS A N 1
ATOM 671 C CA . LYS A 1 84 ? -8.428 12.966 10.053 1.00 90.88 84 LYS A CA 1
ATOM 672 C C . LYS A 1 84 ? -9.526 12.673 9.033 1.00 90.88 84 LYS A C 1
ATOM 674 O O . LYS A 1 84 ? -9.433 13.083 7.875 1.00 90.88 84 LYS A O 1
ATOM 679 N N . LEU A 1 85 ? -10.603 12.045 9.500 1.00 91.12 85 LEU A N 1
ATOM 680 C CA . LEU A 1 85 ? -11.834 11.800 8.745 1.00 91.12 85 LEU A CA 1
ATOM 681 C C . LEU A 1 85 ? -13.057 12.123 9.597 1.00 91.12 85 LEU A C 1
ATOM 683 O O . LEU A 1 85 ? -13.035 11.949 10.815 1.00 91.12 85 LEU A O 1
ATOM 687 N N . HIS A 1 86 ? -14.128 12.557 8.939 1.00 91.81 86 HIS A N 1
ATOM 688 C CA . HIS A 1 86 ? -15.459 12.542 9.536 1.00 91.81 86 HIS A CA 1
ATOM 689 C C . HIS A 1 86 ? -16.058 11.131 9.471 1.00 91.81 86 HIS A C 1
ATOM 691 O O . HIS A 1 86 ? -15.616 10.290 8.684 1.00 91.81 86 HIS A O 1
ATOM 697 N N . PHE A 1 87 ? -17.066 10.864 10.302 1.00 88.25 87 PHE A N 1
ATOM 698 C CA . PHE A 1 87 ? -17.662 9.534 10.429 1.00 88.25 87 PHE A CA 1
ATOM 699 C C . PHE A 1 87 ? -18.266 9.037 9.104 1.00 88.25 87 PHE A C 1
ATOM 701 O O . PHE A 1 87 ? -18.031 7.901 8.698 1.00 88.25 87 PHE A O 1
ATOM 708 N N . GLU A 1 88 ? -18.960 9.908 8.370 1.00 91.12 88 GLU A N 1
ATOM 709 C CA . GLU A 1 88 ? -19.577 9.571 7.082 1.00 91.12 88 GLU A CA 1
ATOM 710 C C . GLU A 1 88 ? -18.518 9.234 6.017 1.00 91.12 88 GLU A C 1
ATOM 712 O O . GLU A 1 88 ? -18.697 8.343 5.185 1.00 91.12 88 GLU A O 1
ATOM 717 N N . GLU A 1 89 ? -17.376 9.926 6.055 1.00 93.12 89 GLU A N 1
ATOM 718 C CA . GLU A 1 89 ? -16.255 9.691 5.139 1.00 93.12 89 GLU A CA 1
ATOM 719 C C . GLU A 1 89 ? -15.549 8.368 5.441 1.00 93.12 89 GLU A C 1
ATOM 721 O O . GLU A 1 89 ? -15.116 7.672 4.517 1.00 93.12 89 GLU A O 1
ATOM 726 N N . LEU A 1 90 ? -15.454 8.015 6.726 1.00 93.81 90 LEU A N 1
ATOM 727 C CA . LEU A 1 90 ? -14.869 6.764 7.188 1.00 93.81 90 LEU A CA 1
ATOM 728 C C . LEU A 1 90 ? -15.644 5.569 6.631 1.00 93.81 90 LEU A C 1
ATOM 730 O O . LEU A 1 90 ? -15.037 4.685 6.027 1.00 93.81 90 LEU A O 1
ATOM 734 N N . GLU A 1 91 ? -16.973 5.560 6.754 1.00 93.56 91 GLU A N 1
ATOM 735 C CA . GLU A 1 91 ? -17.794 4.459 6.237 1.00 93.56 91 GLU A CA 1
ATOM 736 C C . GLU A 1 91 ? -17.627 4.274 4.726 1.00 93.56 91 GLU A C 1
ATOM 738 O O . GLU A 1 91 ? -17.408 3.157 4.248 1.00 93.56 91 GLU A O 1
ATOM 743 N N . VAL A 1 92 ? -17.663 5.375 3.972 1.00 94.88 92 VAL A N 1
ATOM 744 C CA . VAL A 1 92 ? -17.487 5.357 2.515 1.00 94.88 92 VAL A CA 1
ATOM 745 C C . VAL A 1 92 ? -16.096 4.853 2.130 1.00 94.88 92 VAL A C 1
ATOM 747 O O . VAL A 1 92 ? -15.957 4.084 1.173 1.00 94.88 92 VAL A O 1
ATOM 750 N N . LEU A 1 93 ? -15.054 5.278 2.848 1.00 96.62 93 LEU A N 1
ATOM 751 C CA . LEU A 1 93 ? -13.692 4.829 2.588 1.00 96.62 93 LEU A CA 1
ATOM 752 C C . LEU A 1 93 ? -13.528 3.339 2.902 1.00 96.62 93 LEU A C 1
ATOM 754 O O . LEU A 1 93 ? -12.990 2.604 2.074 1.00 96.62 93 LEU A O 1
ATOM 758 N N . VAL A 1 94 ? -14.052 2.876 4.036 1.00 96.38 94 VAL A N 1
ATOM 759 C CA . VAL A 1 94 ? -14.045 1.463 4.437 1.00 96.38 94 VAL A CA 1
ATOM 760 C C . VAL A 1 94 ? -14.670 0.580 3.350 1.00 96.38 94 VAL A C 1
ATOM 762 O O . VAL A 1 94 ? -14.068 -0.420 2.952 1.00 96.38 94 VAL A O 1
ATOM 765 N N . GLU A 1 95 ? -15.819 0.968 2.784 1.00 95.88 95 GLU A N 1
ATOM 766 C CA . GLU A 1 95 ? -16.458 0.211 1.694 1.00 95.88 95 GLU A CA 1
ATOM 767 C C . GLU A 1 95 ? -15.630 0.193 0.398 1.00 95.88 95 GLU A C 1
ATOM 769 O O . GLU A 1 95 ? -15.648 -0.791 -0.350 1.00 95.88 95 GLU A O 1
ATOM 774 N N . LYS A 1 96 ? -14.870 1.259 0.112 1.00 96.00 96 LYS A N 1
ATOM 775 C CA . LYS A 1 96 ? -13.938 1.281 -1.028 1.00 96.00 96 LYS A CA 1
ATOM 776 C C . LYS A 1 96 ? -12.755 0.343 -0.787 1.00 96.00 96 LYS A C 1
ATOM 778 O O . LYS A 1 96 ? -12.432 -0.446 -1.673 1.00 96.00 96 LYS A O 1
ATOM 783 N N . ILE A 1 97 ? -12.134 0.400 0.392 1.00 96.38 97 ILE A N 1
ATOM 784 C CA . ILE A 1 97 ? -10.945 -0.396 0.743 1.00 96.38 97 ILE A CA 1
ATOM 785 C C . ILE A 1 97 ? -11.271 -1.886 0.855 1.00 96.38 97 ILE A C 1
ATOM 787 O O . ILE A 1 97 ? -10.504 -2.717 0.368 1.00 96.38 97 ILE A O 1
ATOM 791 N N . LYS A 1 98 ? -12.452 -2.241 1.377 1.00 95.38 98 LYS A N 1
ATOM 792 C CA . LYS A 1 98 ? -12.945 -3.627 1.469 1.00 95.38 98 LYS A CA 1
ATOM 793 C C . LYS A 1 98 ? -12.848 -4.397 0.145 1.00 95.38 98 LYS A C 1
ATOM 795 O O . LYS A 1 98 ? -12.567 -5.599 0.143 1.00 95.38 98 LYS A O 1
ATOM 800 N N . LYS A 1 99 ? -13.035 -3.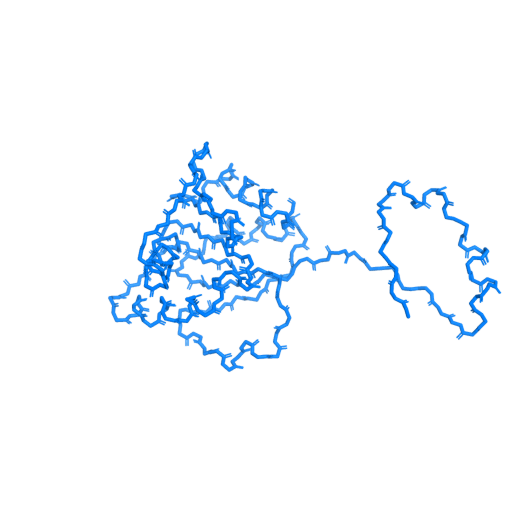711 -0.989 1.00 94.31 99 LYS A N 1
ATOM 801 C CA . LYS A 1 99 ? -12.955 -4.297 -2.340 1.00 94.31 99 LYS A CA 1
ATOM 802 C C . LYS A 1 99 ? -11.542 -4.738 -2.734 1.00 94.31 99 LYS A C 1
ATOM 804 O O . LYS A 1 99 ? -11.411 -5.571 -3.624 1.00 94.31 99 LYS A O 1
ATOM 809 N N . TYR A 1 100 ? -10.510 -4.224 -2.067 1.00 95.06 100 TYR A N 1
ATOM 810 C CA . TYR A 1 100 ? -9.105 -4.519 -2.362 1.00 95.06 100 TYR A CA 1
ATOM 811 C C . TYR A 1 100 ? -8.454 -5.504 -1.384 1.00 95.06 100 TYR A C 1
ATOM 813 O O . TYR A 1 100 ? -7.373 -6.013 -1.673 1.00 95.06 100 TYR A O 1
ATOM 821 N N . ILE A 1 101 ? -9.112 -5.827 -0.266 1.00 94.38 101 ILE A N 1
ATOM 822 C CA . ILE A 1 101 ? -8.622 -6.802 0.722 1.00 94.38 101 ILE A CA 1
ATOM 823 C C . ILE A 1 101 ? -8.368 -8.160 0.055 1.00 94.38 101 ILE A C 1
ATOM 825 O O . ILE A 1 101 ? -9.298 -8.751 -0.501 1.00 94.38 101 ILE A O 1
ATOM 829 N N . GLY A 1 102 ? -7.135 -8.667 0.125 1.00 91.81 102 GLY A N 1
ATOM 830 C CA . GLY A 1 102 ? -6.725 -9.926 -0.512 1.00 91.81 102 GLY A CA 1
ATOM 831 C C . GLY A 1 102 ? -6.560 -9.865 -2.033 1.00 91.81 102 GLY A C 1
ATOM 832 O O . GLY A 1 102 ? -6.262 -10.882 -2.647 1.00 91.81 102 GLY A O 1
ATOM 833 N N . VAL A 1 103 ? -6.764 -8.694 -2.645 1.00 93.94 103 VAL A N 1
ATOM 834 C CA . VAL A 1 103 ? -6.535 -8.449 -4.081 1.00 93.94 103 VAL A CA 1
ATOM 835 C C . VAL A 1 103 ? -5.248 -7.654 -4.289 1.00 93.94 103 VAL A C 1
ATOM 837 O O . VAL A 1 103 ? -4.521 -7.878 -5.255 1.00 93.94 103 VAL A O 1
ATOM 840 N N . LYS A 1 104 ? -4.973 -6.703 -3.393 1.00 95.44 104 LYS A N 1
ATOM 841 C CA . LYS A 1 104 ? -3.783 -5.852 -3.400 1.00 95.44 104 LYS A CA 1
ATOM 842 C C . LYS A 1 104 ? -3.155 -5.852 -2.019 1.00 95.44 104 LYS A C 1
ATOM 844 O O . LYS A 1 104 ? -3.871 -5.956 -1.026 1.00 95.44 104 LYS A O 1
ATOM 849 N N . THR A 1 105 ? -1.839 -5.674 -1.973 1.00 97.12 105 THR A N 1
ATOM 850 C CA . THR A 1 105 ? -1.149 -5.380 -0.718 1.00 97.12 105 THR A CA 1
ATOM 851 C C . THR A 1 105 ? -1.666 -4.051 -0.177 1.00 97.12 105 THR A C 1
ATOM 853 O O . THR A 1 105 ? -1.739 -3.077 -0.932 1.00 97.12 105 THR A O 1
ATOM 856 N N . ILE A 1 106 ? -2.036 -3.995 1.103 1.00 97.75 106 ILE A N 1
ATOM 857 C CA . ILE A 1 106 ? -2.533 -2.763 1.729 1.00 97.75 106 ILE A CA 1
ATOM 858 C C . ILE A 1 106 ? -1.693 -2.417 2.952 1.00 97.75 106 ILE A C 1
ATOM 860 O O . ILE A 1 106 ? -1.467 -3.242 3.834 1.00 97.75 106 ILE A O 1
ATOM 864 N N . LEU A 1 107 ? -1.245 -1.171 2.985 1.00 97.62 107 LEU A N 1
ATOM 865 C CA . LEU A 1 107 ? -0.497 -0.570 4.067 1.00 97.62 107 LEU A CA 1
ATOM 866 C C . LEU A 1 107 ? -1.336 0.501 4.758 1.00 97.62 107 LEU A C 1
ATOM 868 O O . LEU A 1 107 ? -1.961 1.315 4.076 1.00 97.62 107 LEU A O 1
ATOM 872 N N . GLY A 1 108 ? -1.311 0.539 6.087 1.00 97.12 108 GLY A N 1
ATOM 873 C CA . GLY A 1 108 ? -2.011 1.560 6.867 1.00 97.12 108 GLY A CA 1
ATOM 874 C C . GLY A 1 108 ? -1.173 2.106 8.006 1.00 97.12 108 GLY A C 1
ATOM 875 O O . GLY A 1 108 ? -0.449 1.363 8.668 1.00 97.12 108 GLY A O 1
ATOM 876 N N . VAL A 1 109 ? -1.281 3.406 8.255 1.00 96.44 109 VAL A N 1
ATOM 877 C CA . VAL A 1 109 ? -0.646 4.038 9.412 1.00 96.44 109 VAL A CA 1
ATOM 878 C C . VAL A 1 109 ? -1.648 4.909 10.157 1.00 96.44 109 VAL A C 1
ATOM 880 O O . VAL A 1 109 ? -2.414 5.621 9.513 1.00 96.44 109 VAL A O 1
ATOM 883 N N . GLY A 1 110 ? -1.643 4.851 11.493 1.00 94.50 110 GLY A N 1
ATOM 884 C CA . GLY A 1 110 ? -2.545 5.638 12.342 1.00 94.50 110 GLY A CA 1
ATOM 885 C C . GLY A 1 110 ? -4.005 5.403 11.955 1.00 94.50 110 GLY A C 1
ATOM 886 O O . GLY A 1 110 ? -4.426 4.255 11.853 1.00 94.50 110 GLY A O 1
ATOM 887 N N . LEU A 1 111 ? -4.754 6.453 11.610 1.00 95.75 111 LEU A N 1
ATOM 888 C CA . LEU A 1 111 ? -6.139 6.314 11.135 1.00 95.75 111 LEU A CA 1
ATOM 889 C C . LEU A 1 111 ? -6.276 5.384 9.911 1.00 95.75 111 LEU A C 1
ATOM 891 O O . LEU A 1 111 ? -7.296 4.718 9.729 1.00 95.75 111 LEU A O 1
ATOM 895 N N . GLY A 1 112 ? -5.249 5.302 9.061 1.00 97.12 112 GLY A N 1
ATOM 896 C CA . GLY A 1 112 ? -5.235 4.383 7.927 1.00 97.12 112 GLY A CA 1
ATOM 897 C C . GLY A 1 112 ? -5.253 2.910 8.341 1.00 97.12 112 GLY A C 1
ATOM 898 O O . GLY A 1 112 ? -5.838 2.094 7.629 1.00 97.12 112 GLY A O 1
ATOM 899 N N . LYS A 1 113 ? -4.669 2.563 9.497 1.00 95.75 113 LYS A N 1
ATOM 900 C CA . LYS A 1 113 ? -4.794 1.226 10.096 1.00 95.75 113 LYS A CA 1
ATOM 901 C C . LYS A 1 113 ? -6.252 0.955 10.466 1.00 95.75 113 LYS A C 1
ATOM 903 O O . LYS A 1 113 ? -6.784 -0.071 10.048 1.00 95.75 113 LYS A O 1
ATOM 908 N N . ASP A 1 114 ? -6.893 1.882 11.173 1.00 94.62 114 ASP A N 1
ATOM 909 C CA . ASP A 1 114 ? -8.265 1.713 11.668 1.00 94.62 114 ASP A CA 1
ATOM 910 C C . ASP A 1 114 ? -9.252 1.486 10.510 1.00 94.62 114 ASP A C 1
ATOM 912 O O . ASP A 1 114 ? -10.088 0.582 10.546 1.00 94.62 114 ASP A O 1
ATOM 916 N N . VAL A 1 115 ? -9.097 2.240 9.414 1.00 96.94 115 VAL A N 1
ATOM 917 C CA . VAL A 1 115 ? -9.865 2.047 8.169 1.00 96.94 115 VAL A CA 1
ATOM 918 C C . VAL A 1 115 ? -9.738 0.611 7.647 1.00 96.94 115 VAL A C 1
ATOM 920 O O . VAL A 1 115 ? -10.724 0.007 7.214 1.00 96.94 115 VAL A O 1
ATOM 923 N N . ILE A 1 116 ? -8.524 0.058 7.652 1.00 96.19 116 ILE A N 1
ATOM 924 C CA . ILE A 1 116 ? -8.247 -1.282 7.128 1.00 96.19 116 ILE A CA 1
ATOM 925 C C . ILE A 1 116 ? -8.822 -2.355 8.049 1.00 96.19 116 ILE A C 1
ATOM 927 O O . ILE A 1 116 ? -9.456 -3.290 7.558 1.00 96.19 116 ILE A O 1
ATOM 931 N N . GLU A 1 117 ? -8.651 -2.212 9.363 1.00 94.06 117 GLU A N 1
ATOM 932 C CA . GLU A 1 117 ? -9.235 -3.120 10.352 1.00 94.06 117 GLU A CA 1
ATOM 933 C C . GLU A 1 117 ? -10.757 -3.174 10.208 1.00 94.06 117 GLU A C 1
ATOM 935 O O . GLU A 1 117 ? -11.328 -4.255 10.055 1.00 94.06 117 GLU A O 1
ATOM 940 N N . MET A 1 118 ? -11.416 -2.015 10.113 1.00 94.69 118 MET A N 1
ATOM 941 C CA . MET A 1 118 ? -12.859 -1.943 9.872 1.00 94.69 118 MET A CA 1
ATOM 942 C C . MET A 1 118 ? -13.266 -2.602 8.546 1.00 94.69 118 MET A C 1
ATOM 944 O O . MET A 1 118 ? -14.276 -3.309 8.487 1.00 94.69 118 MET A O 1
ATOM 948 N N . ALA A 1 119 ? -12.492 -2.408 7.473 1.00 95.06 119 ALA A N 1
ATOM 949 C CA . ALA A 1 119 ? -12.771 -3.002 6.163 1.00 95.06 119 ALA A CA 1
ATOM 950 C C . ALA A 1 119 ? -12.661 -4.532 6.173 1.00 95.06 119 ALA A C 1
ATOM 952 O O . ALA A 1 119 ? -13.469 -5.221 5.54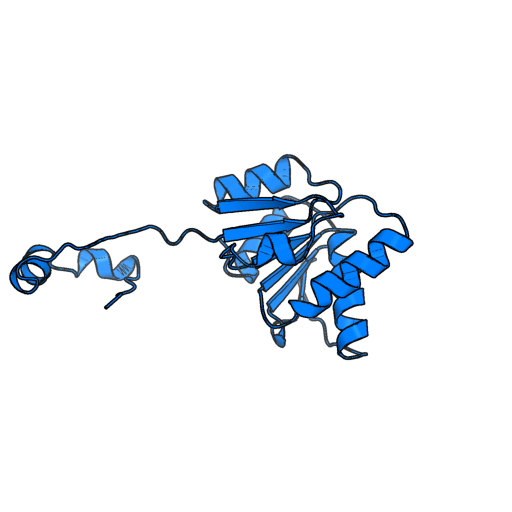1 1.00 95.06 119 ALA A O 1
ATOM 953 N N . ILE A 1 120 ? -11.687 -5.060 6.909 1.00 91.88 120 ILE A N 1
ATOM 954 C CA . ILE A 1 120 ? -11.470 -6.492 7.116 1.00 91.88 120 ILE A CA 1
ATOM 955 C C . ILE A 1 120 ? -12.597 -7.093 7.958 1.00 91.88 120 ILE A C 1
ATOM 957 O O . ILE A 1 120 ? -13.209 -8.079 7.534 1.00 91.88 120 ILE A O 1
ATOM 961 N N . CYS A 1 121 ? -12.944 -6.461 9.083 1.00 89.12 121 CYS A N 1
ATOM 962 C CA . CYS A 1 121 ? -14.049 -6.890 9.940 1.00 89.12 121 CYS A CA 1
ATOM 963 C C . CYS A 1 121 ? -15.373 -6.923 9.167 1.00 89.12 121 CYS A C 1
ATOM 965 O O . CYS A 1 121 ? -16.084 -7.925 9.181 1.00 89.12 121 CYS A O 1
ATOM 967 N N . LYS A 1 122 ? -15.672 -5.896 8.362 1.00 87.12 122 LYS A N 1
ATOM 968 C CA . LYS A 1 122 ? -16.856 -5.898 7.484 1.00 87.12 122 LYS A CA 1
ATOM 969 C C . LYS A 1 122 ? -16.814 -6.952 6.373 1.00 87.12 122 LYS A C 1
ATOM 971 O O . LYS A 1 122 ? -17.843 -7.194 5.736 1.00 87.12 122 LYS A O 1
ATOM 976 N N . LYS A 1 123 ? -15.649 -7.520 6.046 1.00 83.00 123 LYS A N 1
ATOM 977 C CA . LYS A 1 123 ? -15.512 -8.564 5.022 1.00 83.00 123 LYS A CA 1
ATOM 978 C C . LYS A 1 123 ? -15.691 -9.965 5.597 1.00 83.00 123 LYS A C 1
ATOM 980 O O . LYS A 1 123 ? -16.308 -10.778 4.916 1.00 83.00 123 LYS A O 1
ATOM 985 N N . GLN A 1 124 ? -15.145 -10.253 6.782 1.00 78.12 124 GLN A N 1
ATOM 986 C CA . GLN A 1 124 ? -15.100 -11.621 7.329 1.00 78.12 124 GLN A CA 1
ATOM 987 C C . GLN A 1 124 ? -15.398 -11.759 8.832 1.00 78.12 124 GLN A C 1
ATOM 989 O O . GLN A 1 124 ? -15.330 -12.867 9.352 1.00 78.12 124 GLN A O 1
ATOM 994 N N . GLY A 1 125 ? -15.769 -10.685 9.529 1.00 69.75 125 GLY A N 1
ATOM 995 C CA . GLY A 1 125 ? -16.032 -10.713 10.969 1.00 69.75 125 GLY A CA 1
ATOM 996 C C . GLY A 1 125 ? -14.738 -10.663 11.777 1.00 69.75 125 GLY A C 1
ATOM 997 O O . GLY A 1 125 ? -14.266 -9.571 12.077 1.00 69.75 125 GLY A O 1
ATOM 998 N N . ASP A 1 126 ? -14.166 -11.829 12.090 1.00 60.53 126 ASP A N 1
ATOM 999 C CA . ASP A 1 126 ? -12.969 -11.971 12.931 1.00 60.53 126 ASP A CA 1
ATOM 1000 C C . ASP A 1 126 ? -11.736 -12.361 12.104 1.00 60.53 126 ASP A C 1
ATOM 1002 O O . ASP A 1 126 ? -11.826 -13.128 11.142 1.00 60.53 126 ASP A O 1
ATOM 1006 N N . ASN A 1 127 ? -10.579 -11.798 12.447 1.00 68.25 127 ASN A N 1
ATOM 1007 C CA . ASN A 1 127 ? -9.332 -12.027 11.731 1.00 68.25 127 ASN A CA 1
ATOM 1008 C C . ASN A 1 127 ? -8.164 -12.138 12.703 1.00 68.25 127 ASN A C 1
ATOM 1010 O O . ASN A 1 127 ? -7.970 -11.296 13.573 1.00 68.25 127 ASN A O 1
ATOM 1014 N N . GLN A 1 128 ? -7.342 -13.163 12.491 1.00 77.19 128 GLN A N 1
ATOM 1015 C CA . GLN A 1 128 ? -6.081 -13.304 13.201 1.00 77.19 128 GLN A CA 1
ATOM 1016 C C . GLN A 1 128 ? -5.085 -12.292 12.643 1.00 77.19 128 GLN A C 1
ATOM 1018 O O . GLN A 1 128 ? -4.807 -12.258 11.439 1.00 77.19 128 GLN A O 1
ATOM 1023 N N . TRP A 1 129 ? -4.585 -11.453 13.536 1.00 85.62 129 TRP A N 1
ATOM 1024 C CA . TRP A 1 129 ? -3.523 -10.509 13.262 1.00 85.62 129 TRP A CA 1
ATOM 1025 C C . TRP A 1 129 ? -2.281 -10.937 14.017 1.00 85.62 129 TRP A C 1
ATOM 1027 O O . TRP A 1 129 ? -2.341 -11.194 15.219 1.00 85.62 129 TRP A O 1
ATOM 1037 N N . ASP A 1 130 ? -1.149 -10.942 13.327 1.00 86.50 130 ASP A N 1
ATOM 1038 C CA . ASP A 1 130 ? 0.130 -11.102 13.995 1.00 86.50 130 ASP A CA 1
ATOM 1039 C C . ASP A 1 130 ? 0.665 -9.714 14.329 1.00 86.50 130 ASP A C 1
ATOM 1041 O O . ASP A 1 130 ? 0.785 -8.857 13.449 1.00 86.50 130 ASP A O 1
ATOM 1045 N N . GLN A 1 131 ? 1.037 -9.489 15.583 1.00 85.12 131 GLN A N 1
ATOM 1046 C CA . GLN A 1 131 ? 1.707 -8.260 15.987 1.00 85.12 131 GLN A CA 1
ATOM 1047 C C . GLN A 1 131 ? 3.178 -8.553 16.262 1.00 85.12 131 GLN A C 1
ATOM 1049 O O . GLN A 1 131 ? 3.508 -9.351 17.132 1.00 85.12 131 GLN A O 1
ATOM 1054 N N . ASN A 1 132 ? 4.074 -7.898 15.525 1.00 76.88 132 ASN A N 1
ATOM 1055 C CA . ASN A 1 132 ? 5.514 -8.024 15.725 1.00 76.88 132 ASN A CA 1
ATOM 1056 C C . ASN A 1 132 ? 6.186 -6.654 15.621 1.00 76.88 132 ASN A C 1
ATOM 1058 O O . ASN A 1 132 ? 6.084 -5.973 14.602 1.00 76.88 132 ASN A O 1
ATOM 1062 N N . ASN A 1 133 ? 6.918 -6.265 16.670 1.00 76.38 133 ASN A N 1
ATOM 1063 C CA . ASN A 1 133 ? 7.745 -5.052 16.706 1.00 76.38 133 ASN A CA 1
ATOM 1064 C C . ASN A 1 133 ? 7.012 -3.756 16.298 1.00 76.38 133 ASN A C 1
ATOM 1066 O O . ASN A 1 133 ? 7.596 -2.912 15.610 1.00 76.38 133 ASN A O 1
ATOM 1070 N N . GLY A 1 134 ? 5.748 -3.614 16.711 1.00 83.56 134 GLY A N 1
ATOM 1071 C CA . GLY A 1 134 ? 4.907 -2.448 16.414 1.00 83.56 134 GLY A CA 1
ATOM 1072 C C . GLY A 1 134 ? 4.208 -2.480 15.051 1.00 83.56 134 GLY A C 1
ATOM 1073 O O . GLY A 1 134 ? 3.513 -1.525 14.721 1.00 83.56 134 GLY A O 1
ATOM 1074 N N . ILE A 1 135 ? 4.367 -3.559 14.275 1.00 92.06 135 ILE A N 1
ATOM 1075 C CA . ILE A 1 135 ? 3.635 -3.781 13.025 1.00 92.06 135 ILE A CA 1
ATOM 1076 C C . ILE A 1 135 ? 2.576 -4.855 13.242 1.00 92.06 135 ILE A C 1
ATOM 1078 O O . ILE A 1 135 ? 2.882 -5.960 13.694 1.00 92.06 135 ILE A O 1
ATOM 1082 N N . LEU A 1 136 ? 1.342 -4.526 12.885 1.00 93.12 136 LEU A N 1
ATOM 1083 C CA . LEU A 1 136 ? 0.235 -5.460 12.778 1.00 93.12 136 LEU A CA 1
ATOM 1084 C C . LEU A 1 136 ? 0.208 -6.014 11.352 1.00 93.12 136 LEU A C 1
ATOM 1086 O O . LEU A 1 136 ? 0.209 -5.239 10.398 1.00 93.12 136 LEU A O 1
ATOM 1090 N N . LYS A 1 137 ? 0.201 -7.332 11.172 1.00 93.19 137 LYS A N 1
ATOM 1091 C CA . LYS A 1 137 ? 0.192 -7.947 9.840 1.00 93.19 137 LYS A CA 1
ATOM 1092 C C . LYS A 1 137 ? -0.890 -9.009 9.704 1.00 93.19 137 LYS A C 1
ATOM 1094 O O . LYS A 1 137 ? -1.217 -9.722 10.649 1.00 93.19 137 LYS A O 1
ATOM 1099 N N . ASN A 1 138 ? -1.400 -9.134 8.487 1.00 92.56 138 ASN A N 1
ATOM 1100 C CA . ASN A 1 138 ? -2.237 -10.239 8.055 1.00 92.56 138 ASN A CA 1
ATOM 1101 C C . ASN A 1 138 ? -1.712 -10.727 6.700 1.00 92.56 138 ASN A C 1
ATOM 1103 O O . ASN A 1 138 ? -1.992 -10.143 5.651 1.00 92.56 138 ASN A O 1
ATOM 1107 N N . GLU A 1 139 ? -0.902 -11.786 6.729 1.00 88.81 139 GLU A N 1
ATOM 1108 C CA . GLU A 1 139 ? -0.229 -12.302 5.529 1.00 88.81 139 GLU A CA 1
ATOM 1109 C C . GLU A 1 139 ? -1.213 -12.913 4.530 1.00 88.81 139 GLU A C 1
ATOM 1111 O O . GLU A 1 139 ? -1.014 -12.791 3.323 1.00 88.81 139 GLU A O 1
ATOM 1116 N N . ARG A 1 140 ? -2.323 -13.484 5.020 1.00 89.25 140 ARG A N 1
ATOM 1117 C CA . ARG A 1 140 ? -3.393 -14.037 4.178 1.00 89.25 140 ARG A CA 1
ATOM 1118 C C . ARG A 1 140 ? -3.952 -12.995 3.209 1.00 89.25 140 ARG A C 1
ATOM 1120 O O . ARG A 1 140 ? -4.288 -13.344 2.079 1.00 89.25 140 ARG A O 1
ATOM 1127 N N . TYR A 1 141 ? -4.062 -11.739 3.639 1.00 92.12 141 TYR A N 1
ATOM 1128 C CA . TYR A 1 141 ? -4.585 -10.648 2.814 1.00 92.12 141 TYR A CA 1
ATOM 1129 C C . TYR A 1 141 ? -3.528 -9.670 2.304 1.00 92.12 141 TYR A C 1
ATOM 1131 O O . TYR A 1 141 ? -3.892 -8.738 1.587 1.00 92.12 141 TYR A O 1
ATOM 1139 N N . GLY A 1 142 ? -2.250 -9.877 2.637 1.00 94.00 142 GLY A N 1
ATOM 1140 C CA . GLY A 1 142 ? -1.164 -8.969 2.267 1.00 94.00 142 GLY A CA 1
ATOM 1141 C C . GLY A 1 142 ? -1.292 -7.601 2.939 1.00 94.00 142 GLY A C 1
ATOM 1142 O O . GLY A 1 142 ? -1.159 -6.574 2.277 1.00 94.00 142 GLY A O 1
ATOM 1143 N N . ILE A 1 143 ? -1.609 -7.574 4.234 1.00 95.50 143 ILE A N 1
ATOM 1144 C CA . ILE A 1 143 ? -1.915 -6.337 4.960 1.00 95.50 143 ILE A CA 1
ATOM 1145 C C . ILE A 1 143 ? -0.889 -6.091 6.049 1.00 95.50 143 ILE A C 1
ATOM 1147 O O . ILE A 1 143 ? -0.553 -7.006 6.800 1.00 95.50 143 ILE A O 1
ATOM 1151 N N . TYR A 1 144 ? -0.413 -4.851 6.135 1.00 96.12 144 TYR A N 1
ATOM 1152 C CA . TYR A 1 144 ? 0.594 -4.442 7.106 1.00 96.12 144 TYR A CA 1
ATOM 1153 C C . TYR A 1 144 ? 0.271 -3.042 7.627 1.00 96.12 144 TYR A C 1
ATOM 1155 O O . TYR A 1 144 ? 0.169 -2.090 6.857 1.00 96.12 144 TYR A O 1
ATOM 1163 N N . CYS A 1 145 ? 0.133 -2.905 8.939 1.00 96.06 145 CYS A N 1
ATOM 1164 C CA . CYS A 1 145 ? -0.285 -1.672 9.582 1.00 96.06 145 CYS A CA 1
ATOM 1165 C C . CYS A 1 145 ? 0.640 -1.282 10.735 1.00 96.06 145 CYS A C 1
ATOM 1167 O O . CYS A 1 145 ? 1.262 -2.134 11.364 1.00 96.06 145 CYS A O 1
ATOM 1169 N N . SER A 1 146 ? 0.707 0.012 11.030 1.00 95.31 146 SER A N 1
ATOM 1170 C CA . SER A 1 146 ? 1.432 0.570 12.174 1.00 95.31 146 SER A CA 1
ATOM 1171 C C . SER A 1 146 ? 0.572 1.615 12.873 1.00 95.31 146 SER A C 1
ATOM 1173 O O . SER A 1 146 ? -0.132 2.377 12.214 1.00 95.31 146 SER A O 1
ATOM 1175 N N . ASP A 1 147 ? 0.675 1.715 14.195 1.00 90.81 147 ASP A N 1
ATOM 1176 C CA . ASP A 1 147 ? -0.032 2.751 14.961 1.00 90.81 147 ASP A CA 1
ATOM 1177 C C . ASP A 1 147 ? 0.549 4.156 14.728 1.00 90.81 147 ASP A C 1
ATOM 1179 O O . ASP A 1 147 ? -0.126 5.157 14.936 1.00 90.81 147 ASP A O 1
ATOM 1183 N N . ASN A 1 148 ? 1.810 4.248 14.293 1.00 86.00 148 ASN A N 1
ATOM 1184 C CA . ASN A 1 148 ? 2.510 5.517 14.081 1.00 86.00 148 ASN A CA 1
ATOM 1185 C C . ASN A 1 148 ? 3.315 5.542 12.772 1.00 86.00 148 ASN A C 1
ATOM 1187 O O . ASN A 1 148 ? 3.678 4.501 12.217 1.00 86.00 148 ASN A O 1
ATOM 1191 N N . ASN A 1 149 ? 3.649 6.749 12.311 1.00 85.12 149 ASN A N 1
ATOM 1192 C CA . ASN A 1 149 ? 4.436 7.011 11.099 1.00 85.12 149 ASN A CA 1
ATOM 1193 C C . ASN A 1 149 ? 5.930 7.266 11.389 1.00 85.12 149 ASN A C 1
ATOM 1195 O O . ASN A 1 149 ? 6.599 8.039 10.693 1.00 85.12 149 ASN A O 1
ATOM 1199 N N . SER A 1 150 ? 6.483 6.627 12.429 1.00 87.44 150 SER A N 1
ATOM 1200 C CA . SER A 1 150 ? 7.919 6.717 12.721 1.00 87.44 150 SER A CA 1
ATOM 1201 C C . SER A 1 150 ? 8.766 6.174 11.552 1.00 87.44 150 SER A C 1
ATOM 1203 O O . SER A 1 150 ? 8.286 5.399 10.724 1.00 87.44 150 SER A O 1
ATOM 1205 N N . ASP A 1 151 ? 10.040 6.587 11.450 1.00 86.81 151 ASP A N 1
ATOM 1206 C CA . ASP A 1 151 ? 10.893 6.165 10.318 1.00 86.81 151 ASP A CA 1
ATOM 1207 C C . ASP A 1 151 ? 11.127 4.660 10.334 1.00 86.81 151 ASP A C 1
ATOM 1209 O O . ASP A 1 151 ? 11.109 4.009 9.290 1.00 86.81 151 ASP A O 1
ATOM 1213 N N . ASP A 1 152 ? 11.329 4.116 11.530 1.00 89.06 152 ASP A N 1
ATOM 1214 C CA . ASP A 1 152 ? 11.516 2.692 11.747 1.00 89.06 152 ASP A CA 1
ATOM 1215 C C . ASP A 1 152 ? 10.253 1.906 11.367 1.00 89.06 152 ASP A C 1
ATOM 1217 O O . ASP A 1 152 ? 10.335 0.941 10.608 1.00 89.06 152 ASP A O 1
ATOM 1221 N N . SER A 1 153 ? 9.074 2.382 11.782 1.00 89.62 153 SER A N 1
ATOM 1222 C CA . SER A 1 153 ? 7.791 1.768 11.420 1.00 89.62 153 SER A CA 1
ATOM 1223 C C . SER A 1 153 ? 7.579 1.734 9.907 1.00 89.62 153 SER A C 1
ATOM 1225 O O . SER A 1 153 ? 7.272 0.684 9.346 1.00 89.62 153 SER A O 1
ATOM 1227 N N . LEU A 1 154 ? 7.807 2.854 9.215 1.00 90.56 154 LEU A N 1
ATOM 1228 C CA . LEU A 1 154 ? 7.652 2.922 7.762 1.00 90.56 154 LEU A CA 1
ATOM 1229 C C . LEU A 1 154 ? 8.670 2.033 7.030 1.00 90.56 154 LEU A C 1
ATOM 1231 O O . LEU A 1 154 ? 8.303 1.334 6.088 1.00 90.56 154 LEU A O 1
ATOM 1235 N N . LYS A 1 155 ? 9.935 1.995 7.482 1.00 90.94 155 LYS A N 1
ATOM 1236 C CA . LYS A 1 155 ? 10.953 1.081 6.923 1.00 90.94 155 LYS A CA 1
ATOM 1237 C C . LYS A 1 155 ? 10.523 -0.379 7.070 1.00 90.94 155 LYS A C 1
ATOM 1239 O O . LYS A 1 155 ? 10.628 -1.149 6.118 1.00 90.94 155 LYS A O 1
ATOM 1244 N N . LYS A 1 156 ? 10.022 -0.757 8.248 1.00 92.19 156 LYS A N 1
ATOM 1245 C CA . LYS A 1 156 ? 9.525 -2.111 8.519 1.00 92.19 156 LYS A CA 1
ATOM 1246 C C . LYS A 1 156 ? 8.325 -2.461 7.642 1.00 92.19 156 LYS A C 1
ATOM 1248 O O . LYS A 1 156 ? 8.310 -3.553 7.082 1.00 92.19 156 LYS A O 1
ATOM 1253 N N . LEU A 1 157 ? 7.366 -1.545 7.482 1.00 92.44 157 LEU A N 1
ATOM 1254 C CA . LEU A 1 157 ? 6.194 -1.744 6.621 1.00 92.44 157 LEU A CA 1
ATOM 1255 C C . LEU A 1 157 ? 6.593 -2.047 5.176 1.00 92.44 157 LEU A C 1
ATOM 1257 O O . LEU A 1 157 ? 6.144 -3.048 4.617 1.00 92.44 157 LEU A O 1
ATOM 1261 N N . LEU A 1 158 ? 7.461 -1.224 4.581 1.00 91.44 158 LEU A N 1
ATOM 1262 C CA . LEU A 1 158 ? 7.888 -1.410 3.190 1.00 91.44 158 LEU A CA 1
ATOM 1263 C C . LEU A 1 158 ? 8.660 -2.722 2.992 1.00 91.44 158 LEU A C 1
ATOM 1265 O O . LEU A 1 158 ? 8.383 -3.454 2.041 1.00 91.44 158 LEU A O 1
ATOM 1269 N N . LYS A 1 159 ? 9.532 -3.068 3.949 1.00 91.56 159 LYS A N 1
ATOM 1270 C CA . LYS A 1 159 ? 10.309 -4.312 3.922 1.00 91.56 159 LYS A CA 1
ATOM 1271 C C . LYS A 1 159 ? 9.429 -5.558 4.031 1.00 91.56 159 LYS A C 1
ATOM 1273 O O . LYS A 1 159 ? 9.573 -6.497 3.252 1.00 91.56 159 LYS A O 1
ATOM 1278 N N . LEU A 1 160 ? 8.512 -5.587 5.000 1.00 91.25 160 LEU A N 1
ATOM 1279 C CA . LEU A 1 160 ? 7.629 -6.739 5.232 1.00 91.25 160 LEU A CA 1
ATOM 1280 C C . LEU A 1 160 ? 6.651 -6.958 4.075 1.00 91.25 160 LEU A C 1
ATOM 1282 O O . LEU A 1 160 ? 6.353 -8.099 3.726 1.00 91.25 160 LEU A O 1
ATOM 1286 N N . SER A 1 161 ? 6.197 -5.869 3.458 1.00 89.25 161 SER A N 1
ATOM 1287 C CA . SER A 1 161 ? 5.294 -5.903 2.307 1.00 89.25 161 SER A CA 1
ATOM 1288 C C . SER A 1 161 ? 5.983 -6.177 0.970 1.00 89.25 161 SER A C 1
ATOM 1290 O O . SER A 1 161 ? 5.299 -6.298 -0.047 1.00 89.25 161 SER A O 1
ATOM 1292 N N . LYS A 1 162 ? 7.320 -6.312 0.963 1.00 88.81 162 LYS A N 1
ATOM 1293 C CA . LYS A 1 162 ? 8.142 -6.522 -0.241 1.00 88.81 162 LYS A CA 1
ATOM 1294 C C . LYS A 1 162 ? 7.944 -5.420 -1.290 1.00 88.81 162 LYS A C 1
ATOM 1296 O O . LYS A 1 162 ? 8.000 -5.677 -2.495 1.00 88.81 162 LYS A O 1
ATOM 1301 N N . ILE A 1 163 ? 7.666 -4.203 -0.827 1.00 84.56 163 ILE A N 1
ATOM 1302 C CA . ILE A 1 163 ? 7.563 -3.016 -1.679 1.00 84.56 163 ILE A CA 1
ATOM 1303 C C . ILE A 1 163 ? 8.946 -2.404 -1.896 1.00 84.56 163 ILE A C 1
ATOM 1305 O O . ILE A 1 163 ? 9.228 -1.944 -3.002 1.00 84.56 163 ILE A O 1
ATOM 1309 N N . ALA A 1 164 ? 9.791 -2.433 -0.861 1.00 74.44 164 ALA A N 1
ATOM 1310 C CA . ALA A 1 164 ? 11.161 -1.933 -0.878 1.00 74.44 164 ALA A CA 1
ATOM 1311 C C . ALA A 1 164 ? 12.098 -2.789 -0.022 1.00 74.44 164 ALA A C 1
ATOM 1313 O O . ALA A 1 164 ? 11.608 -3.382 0.968 1.00 74.44 164 ALA A O 1
#